Protein AF-A0A0F4L9R2-F1 (afdb_monomer_lite)

Organism: NCBI:txid1218506

Structure (mmCIF, N/CA/C/O backbone):
data_AF-A0A0F4L9R2-F1
#
_entry.id   AF-A0A0F4L9R2-F1
#
loop_
_atom_site.group_PDB
_atom_site.id
_atom_site.type_symbol
_atom_site.label_atom_id
_atom_site.label_alt_id
_atom_site.label_comp_id
_atom_site.label_asym_id
_atom_site.label_entity_id
_atom_site.label_seq_id
_atom_site.pdbx_PDB_ins_code
_atom_site.Cartn_x
_atom_site.Cartn_y
_atom_site.Cartn_z
_atom_site.occupancy
_atom_site.B_iso_or_equiv
_atom_site.auth_seq_id
_atom_site.auth_comp_id
_atom_site.auth_asym_id
_atom_site.auth_atom_id
_atom_site.pdbx_PDB_model_num
ATOM 1 N N . MET A 1 1 ? 0.865 4.165 -4.514 1.00 74.81 1 MET A N 1
ATOM 2 C CA . MET A 1 1 ? 1.433 2.804 -4.467 1.00 74.81 1 MET A CA 1
ATOM 3 C C . MET A 1 1 ? 2.748 2.934 -3.743 1.00 74.81 1 MET A C 1
ATOM 5 O O . MET A 1 1 ? 3.430 3.922 -3.978 1.00 74.81 1 MET A O 1
ATOM 9 N N . ILE A 1 2 ? 3.048 2.009 -2.845 1.00 78.81 2 ILE A N 1
ATOM 10 C CA . ILE A 1 2 ? 4.339 1.947 -2.168 1.00 78.81 2 ILE A CA 1
ATOM 11 C C . ILE A 1 2 ? 5.244 1.095 -3.039 1.00 78.81 2 ILE A C 1
ATOM 13 O O . ILE A 1 2 ? 4.836 0.008 -3.453 1.00 78.81 2 ILE A O 1
ATOM 17 N N . CYS A 1 3 ? 6.438 1.591 -3.321 1.00 72.44 3 CYS A N 1
ATOM 18 C CA . CYS A 1 3 ? 7.474 0.822 -3.987 1.00 72.44 3 CYS A CA 1
ATOM 19 C C . CYS A 1 3 ? 8.545 0.494 -2.956 1.00 72.44 3 CYS A C 1
ATOM 21 O O . CYS A 1 3 ? 9.115 1.400 -2.351 1.00 72.44 3 CYS A O 1
ATOM 23 N N . CYS A 1 4 ? 8.811 -0.792 -2.778 1.00 69.44 4 CYS A N 1
ATOM 24 C CA . CYS A 1 4 ? 9.953 -1.273 -2.027 1.00 69.44 4 CYS A CA 1
ATOM 25 C C . CYS A 1 4 ? 11.012 -1.703 -3.040 1.00 69.44 4 CYS A C 1
ATOM 27 O O . CYS A 1 4 ? 10.796 -2.622 -3.838 1.00 69.44 4 CYS A O 1
ATOM 29 N N . GLU A 1 5 ? 12.161 -1.035 -3.022 1.00 62.97 5 GLU A N 1
ATOM 30 C CA . GLU A 1 5 ? 13.315 -1.484 -3.791 1.00 62.97 5 GLU A CA 1
ATOM 31 C 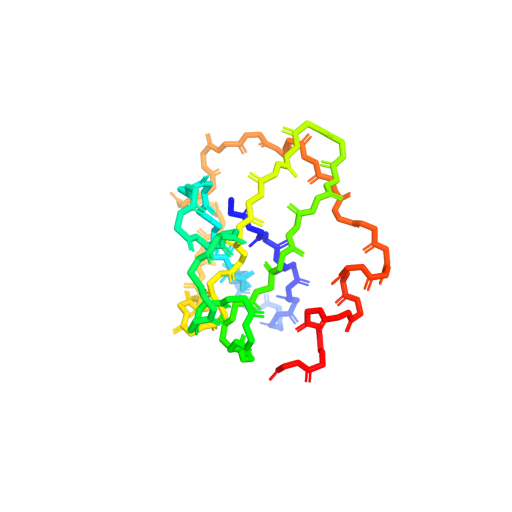C . GLU A 1 5 ? 13.893 -2.737 -3.133 1.00 62.97 5 GLU A C 1
ATOM 33 O O . GLU A 1 5 ? 14.691 -2.678 -2.202 1.00 62.97 5 GLU A O 1
ATOM 38 N N . ALA A 1 6 ? 13.470 -3.895 -3.625 1.00 57.41 6 ALA A N 1
ATOM 39 C CA . ALA A 1 6 ? 14.168 -5.141 -3.383 1.00 57.41 6 ALA A CA 1
ATOM 40 C C . ALA A 1 6 ? 15.166 -5.336 -4.529 1.00 57.41 6 ALA A C 1
ATOM 42 O O . ALA A 1 6 ? 14.762 -5.544 -5.670 1.00 57.41 6 ALA A O 1
ATOM 43 N N . LYS A 1 7 ? 16.474 -5.272 -4.253 1.00 55.34 7 LYS A N 1
ATOM 44 C CA . LYS A 1 7 ? 17.489 -5.723 -5.218 1.00 55.34 7 LYS A CA 1
ATOM 45 C C . LYS A 1 7 ? 17.430 -7.247 -5.310 1.00 55.34 7 LYS A C 1
ATOM 47 O O . LYS A 1 7 ? 18.123 -7.946 -4.574 1.00 55.34 7 LYS A O 1
ATOM 52 N N . ILE A 1 8 ? 16.597 -7.767 -6.207 1.00 52.50 8 ILE A N 1
ATOM 53 C CA . ILE A 1 8 ? 16.519 -9.204 -6.494 1.00 52.50 8 ILE A CA 1
ATOM 54 C C . ILE A 1 8 ? 17.625 -9.552 -7.504 1.00 52.50 8 ILE A C 1
ATOM 56 O O . ILE A 1 8 ? 17.390 -9.782 -8.686 1.00 52.50 8 ILE A O 1
ATOM 60 N N . GLY A 1 9 ? 18.872 -9.551 -7.030 1.00 55.09 9 GLY A N 1
ATOM 61 C CA . GLY A 1 9 ? 20.049 -9.918 -7.824 1.00 55.09 9 GLY A CA 1
ATOM 62 C C . GLY A 1 9 ? 20.409 -8.939 -8.960 1.00 55.09 9 GLY A C 1
ATOM 63 O O . GLY A 1 9 ? 19.716 -7.953 -9.197 1.00 55.09 9 GLY A O 1
ATOM 64 N N . PRO A 1 10 ? 21.528 -9.179 -9.668 1.00 58.97 10 PRO A N 1
ATOM 65 C CA . PRO A 1 10 ? 22.052 -8.262 -10.687 1.00 58.97 10 PRO A CA 1
ATOM 66 C C . PRO A 1 10 ? 21.319 -8.323 -12.040 1.00 58.97 10 PRO A C 1
ATOM 68 O O . PRO A 1 10 ? 21.611 -7.515 -12.916 1.00 58.97 10 PRO A O 1
ATOM 71 N N . PHE A 1 11 ? 20.386 -9.266 -12.223 1.00 59.62 11 PHE A N 1
ATOM 72 C CA . PHE A 1 11 ? 19.745 -9.541 -13.518 1.00 59.62 11 PHE A CA 1
ATOM 73 C C . PHE A 1 11 ? 18.269 -9.137 -13.594 1.00 59.62 11 PHE A C 1
ATOM 75 O O . PHE A 1 11 ? 17.766 -8.904 -14.691 1.00 59.62 11 PHE A O 1
ATOM 82 N N . PHE A 1 12 ? 17.565 -9.042 -12.462 1.00 61.50 12 PHE A N 1
ATOM 83 C CA . PHE A 1 12 ? 16.142 -8.714 -12.457 1.00 61.50 12 PHE A CA 1
ATOM 84 C C . PHE A 1 12 ? 15.935 -7.259 -12.060 1.00 61.50 12 PHE A C 1
ATOM 86 O O . PHE A 1 12 ? 16.057 -6.882 -10.896 1.00 61.50 12 PHE A O 1
ATOM 93 N N . ASN A 1 13 ? 15.563 -6.440 -13.042 1.00 71.50 13 ASN A N 1
ATOM 94 C CA . ASN A 1 13 ? 15.092 -5.080 -12.816 1.00 71.50 13 ASN A CA 1
ATOM 95 C C . ASN A 1 13 ? 13.644 -5.123 -12.302 1.00 71.50 13 ASN A C 1
ATOM 97 O O . ASN A 1 13 ? 12.700 -4.789 -13.010 1.00 71.50 13 ASN A O 1
ATOM 101 N N . THR A 1 14 ? 13.446 -5.675 -11.107 1.00 76.94 14 THR A N 1
ATOM 102 C CA . THR A 1 14 ? 12.125 -5.941 -10.534 1.00 76.94 14 THR A CA 1
ATOM 103 C C . THR A 1 14 ? 12.034 -5.341 -9.144 1.00 76.94 14 THR A C 1
ATOM 105 O O . THR A 1 14 ? 12.878 -5.605 -8.296 1.00 76.94 14 THR A O 1
ATOM 108 N N . VAL A 1 15 ? 10.983 -4.562 -8.902 1.00 83.00 15 VAL A N 1
ATOM 109 C CA . VAL A 1 15 ? 10.657 -4.005 -7.587 1.00 83.00 15 VAL A CA 1
ATOM 110 C C . VAL A 1 15 ? 9.352 -4.600 -7.081 1.00 83.00 15 VAL A C 1
ATOM 112 O O . VAL A 1 15 ? 8.436 -4.883 -7.859 1.00 83.00 15 VAL A O 1
ATOM 115 N N . LEU A 1 16 ? 9.262 -4.784 -5.766 1.00 84.75 16 LEU A N 1
ATOM 116 C CA . LEU A 1 16 ? 8.020 -5.184 -5.122 1.00 84.75 16 LEU A CA 1
ATOM 117 C C . LEU A 1 16 ? 7.203 -3.937 -4.813 1.00 84.75 16 LEU A C 1
ATOM 119 O O . LEU A 1 16 ? 7.702 -2.951 -4.273 1.00 84.75 16 LEU A O 1
ATOM 123 N N . ILE A 1 17 ? 5.927 -3.988 -5.161 1.00 87.81 17 ILE A N 1
ATOM 124 C CA . ILE A 1 17 ? 4.988 -2.905 -4.924 1.00 87.81 17 ILE A CA 1
ATOM 125 C C . ILE A 1 17 ? 3.832 -3.362 -4.056 1.00 87.81 17 ILE A C 1
ATOM 127 O O . ILE A 1 17 ? 3.308 -4.465 -4.213 1.00 87.81 17 ILE A O 1
ATOM 131 N N . VAL A 1 18 ? 3.375 -2.449 -3.207 1.00 90.81 18 VAL A N 1
ATOM 132 C CA . VAL A 1 18 ? 2.136 -2.581 -2.446 1.00 90.81 18 VAL A CA 1
ATOM 133 C C . VAL A 1 18 ? 1.163 -1.497 -2.919 1.00 90.81 18 VAL A C 1
ATOM 135 O O . VAL A 1 18 ? 1.428 -0.296 -2.776 1.00 90.81 18 VAL A O 1
ATOM 138 N N . PRO A 1 19 ? 0.029 -1.865 -3.534 1.00 91.12 19 PRO A N 1
ATOM 139 C CA . PRO A 1 19 ? -1.006 -0.904 -3.890 1.00 91.12 19 PRO A CA 1
ATOM 140 C C . PRO A 1 19 ? -1.570 -0.211 -2.645 1.00 91.12 19 PRO A C 1
ATOM 142 O O . PRO A 1 19 ? -1.706 -0.827 -1.593 1.00 91.12 19 PRO A O 1
ATOM 145 N N . ILE A 1 20 ? -1.944 1.063 -2.784 1.00 90.94 20 ILE A N 1
ATOM 146 C CA . ILE A 1 20 ? -2.611 1.825 -1.718 1.00 90.94 20 ILE A CA 1
ATOM 147 C C . ILE A 1 20 ? -3.977 2.298 -2.196 1.00 90.94 20 ILE A C 1
ATOM 149 O O . ILE A 1 20 ? -4.171 2.537 -3.390 1.00 90.94 20 ILE A O 1
ATOM 153 N N . SER A 1 21 ? -4.914 2.458 -1.268 1.00 90.94 21 SER A N 1
ATOM 154 C CA . SER A 1 21 ? -6.277 2.886 -1.556 1.00 90.94 21 SER A CA 1
ATOM 155 C C . SER A 1 21 ? -6.785 3.837 -0.472 1.00 90.94 21 SER A C 1
ATOM 157 O O . SER A 1 21 ? -6.751 3.512 0.708 1.00 90.94 21 SER A O 1
ATOM 159 N N . SER A 1 22 ? -7.283 5.009 -0.863 1.00 89.75 22 SER A N 1
ATOM 160 C CA . SER A 1 22 ? -7.839 6.032 0.036 1.00 89.75 22 SER A CA 1
ATOM 161 C C . SER A 1 22 ? -9.353 5.976 0.365 1.00 89.75 22 SER A C 1
ATOM 163 O O . SER A 1 22 ? -9.800 6.844 1.122 1.00 89.75 22 SER A O 1
ATOM 165 N N . PRO A 1 23 ? -10.195 5.034 -0.130 1.00 88.81 23 PRO A N 1
ATOM 166 C CA . PRO A 1 23 ? -11.609 4.990 0.233 1.00 88.81 23 PRO A CA 1
ATOM 167 C C . PRO A 1 23 ? -11.850 4.949 1.743 1.00 88.81 23 PRO A C 1
ATOM 169 O O . PRO A 1 23 ? -11.228 4.172 2.467 1.00 88.81 23 PRO A O 1
ATOM 172 N N . LYS A 1 24 ? -12.860 5.701 2.195 1.00 88.31 24 LYS A N 1
ATOM 173 C CA . LYS 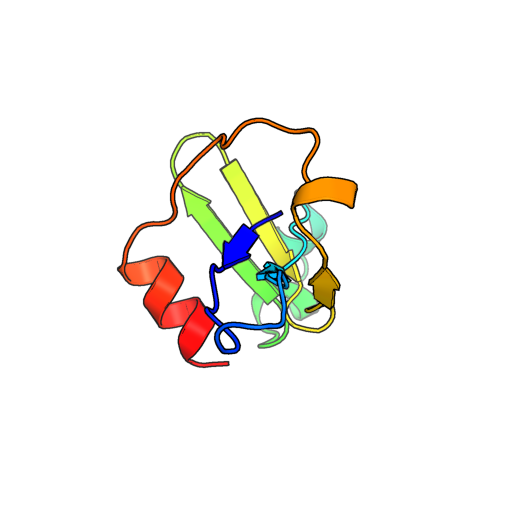A 1 24 ? -13.246 5.793 3.612 1.00 88.31 24 LYS A CA 1
ATOM 174 C C . LYS A 1 24 ? -13.503 4.430 4.262 1.00 88.31 24 LYS A C 1
ATOM 176 O O . LYS A 1 24 ? -13.234 4.276 5.444 1.00 88.31 24 LYS A O 1
ATOM 181 N N . LYS A 1 25 ? -13.967 3.426 3.504 1.00 88.75 25 LYS A N 1
ATOM 182 C CA . LYS A 1 25 ? -14.282 2.083 4.027 1.00 88.75 25 LYS A CA 1
ATOM 183 C C . LYS A 1 25 ? -13.121 1.433 4.783 1.00 88.75 25 LYS A C 1
ATOM 185 O O . LYS A 1 25 ? -13.381 0.742 5.757 1.00 88.75 25 LYS A O 1
ATOM 190 N N . TYR A 1 26 ? -11.877 1.685 4.369 1.00 88.06 26 TYR A N 1
ATOM 191 C CA . TYR A 1 26 ? -10.699 1.136 5.041 1.00 88.06 26 TYR A CA 1
ATOM 192 C C . TYR A 1 26 ? -10.436 1.772 6.414 1.00 88.06 26 TYR A C 1
ATOM 194 O O . TYR A 1 26 ? -9.673 1.214 7.185 1.00 88.06 26 TYR A O 1
ATOM 202 N N . ARG A 1 27 ? -11.103 2.894 6.722 1.00 85.12 27 ARG A N 1
ATOM 203 C CA . ARG A 1 27 ? -11.028 3.608 8.005 1.00 85.12 27 ARG A CA 1
ATOM 204 C C . ARG A 1 27 ? -12.154 3.242 8.963 1.00 85.12 27 ARG A C 1
ATOM 206 O O . ARG A 1 27 ? -11.961 3.216 10.166 1.00 85.12 27 ARG A O 1
ATOM 213 N N . VAL A 1 28 ? -13.361 3.044 8.427 1.00 89.81 28 VAL A N 1
ATOM 214 C CA . VAL A 1 28 ? -14.575 2.918 9.253 1.00 89.81 28 VAL A CA 1
ATOM 215 C C . VAL A 1 28 ? -15.072 1.490 9.399 1.00 89.81 28 VAL A C 1
ATOM 217 O O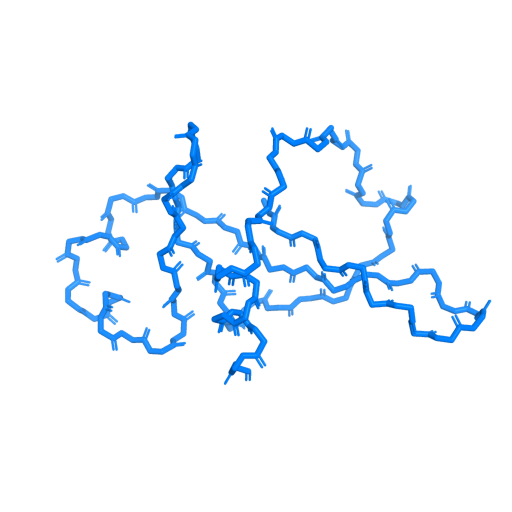 . VAL A 1 28 ? -15.624 1.147 10.438 1.00 89.81 28 VAL A O 1
ATOM 220 N N . ALA A 1 29 ? -14.927 0.645 8.376 1.00 91.88 29 ALA A N 1
ATOM 221 C CA . ALA A 1 29 ? -15.466 -0.702 8.472 1.00 91.88 29 ALA A CA 1
ATOM 222 C C . ALA A 1 29 ? -14.482 -1.598 9.228 1.00 91.88 29 ALA A C 1
ATOM 224 O O . ALA A 1 29 ? -13.378 -1.872 8.758 1.00 91.88 29 ALA A O 1
ATOM 225 N N . GLU A 1 30 ? -14.936 -2.099 10.374 1.00 90.69 30 GLU A N 1
ATOM 226 C CA . GLU A 1 30 ? -14.157 -2.897 11.325 1.00 90.69 30 GLU A CA 1
ATOM 227 C C . GLU A 1 30 ? -13.394 -4.054 10.668 1.00 90.69 30 GLU A C 1
ATOM 229 O O . GLU A 1 30 ? -12.224 -4.280 10.966 1.00 90.69 30 GLU A O 1
ATOM 234 N N . LYS A 1 31 ? -14.019 -4.732 9.698 1.00 91.50 31 LYS A N 1
ATOM 235 C CA . LYS A 1 31 ? -13.405 -5.840 8.952 1.00 91.50 31 LYS A CA 1
ATOM 236 C C . LYS A 1 31 ? -12.126 -5.467 8.198 1.00 91.50 31 LYS A C 1
ATOM 238 O O . LYS A 1 31 ? -11.328 -6.348 7.911 1.00 91.50 31 LYS A O 1
ATOM 243 N N . PHE A 1 32 ? -11.958 -4.201 7.818 1.00 89.88 32 PHE A N 1
ATOM 244 C CA . PHE A 1 32 ? -10.749 -3.725 7.149 1.00 89.88 32 PHE A CA 1
ATOM 245 C C . PHE A 1 32 ? -9.740 -3.185 8.160 1.00 89.88 32 PHE A C 1
ATOM 247 O O . PHE A 1 32 ? -8.567 -3.501 8.040 1.00 89.88 32 PHE A O 1
ATOM 254 N N . VAL A 1 33 ? -10.206 -2.453 9.176 1.00 87.50 33 VAL A N 1
ATOM 255 C CA . VAL A 1 33 ? -9.354 -1.865 10.224 1.00 87.50 33 VAL A CA 1
ATOM 256 C C . VAL A 1 33 ? -8.661 -2.938 11.069 1.00 87.50 33 VAL A C 1
ATOM 258 O O . VAL A 1 33 ? -7.487 -2.809 11.388 1.00 87.50 33 VAL A O 1
ATOM 261 N N . LYS A 1 34 ? -9.372 -4.014 11.426 1.00 90.56 34 LYS A N 1
ATOM 262 C CA . LYS A 1 34 ? -8.818 -5.114 12.234 1.00 90.56 34 LYS A CA 1
ATOM 263 C C . LYS A 1 34 ? -8.077 -6.168 11.41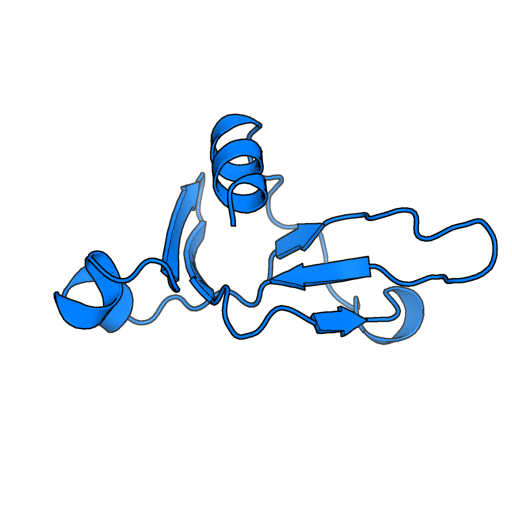4 1.00 90.56 34 LYS A C 1
ATOM 265 O O . LYS A 1 34 ? -7.469 -7.066 11.990 1.00 90.56 34 LYS A O 1
ATOM 270 N N . SER A 1 35 ? -8.194 -6.135 10.088 1.00 91.19 35 SER A N 1
ATOM 271 C CA . SER A 1 35 ? -7.648 -7.200 9.256 1.00 91.19 35 SER A CA 1
ATOM 272 C C . SER A 1 35 ? -6.148 -7.007 9.045 1.00 91.19 35 SER A C 1
ATOM 274 O O . SER A 1 35 ? -5.736 -5.928 8.625 1.00 91.19 35 SER A O 1
ATOM 276 N N . PRO A 1 36 ? -5.334 -8.064 9.223 1.00 89.94 36 PRO A N 1
ATOM 277 C CA . PRO A 1 36 ? -3.898 -8.007 8.966 1.00 89.94 36 PRO A CA 1
ATOM 278 C C . PRO A 1 36 ? -3.570 -7.839 7.475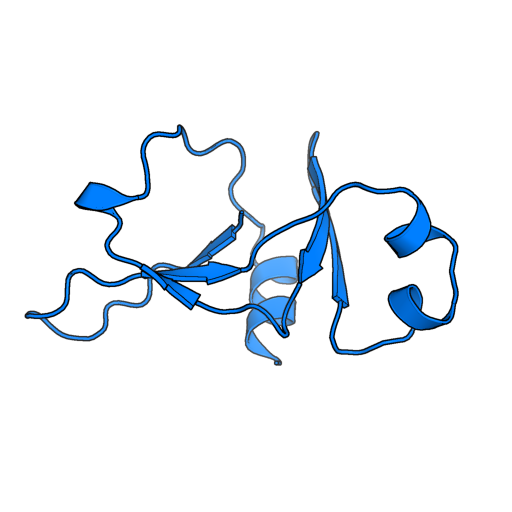 1.00 89.94 36 PRO A C 1
ATOM 280 O O . PRO A 1 36 ? -2.416 -7.682 7.117 1.00 89.94 36 PRO A O 1
ATOM 283 N N . LEU A 1 37 ? -4.559 -7.890 6.578 1.00 90.88 37 LEU A N 1
ATOM 284 C CA . LEU A 1 37 ? -4.345 -7.702 5.140 1.00 90.88 37 LEU A CA 1
ATOM 285 C C . LEU A 1 37 ? -4.295 -6.224 4.734 1.00 90.88 37 LEU A C 1
ATOM 287 O O . LEU A 1 37 ? -3.999 -5.914 3.579 1.00 90.88 37 LEU A O 1
ATOM 291 N N . PHE A 1 38 ? -4.613 -5.318 5.658 1.00 91.69 38 PHE A N 1
ATOM 292 C CA . PHE A 1 38 ? -4.620 -3.886 5.414 1.00 91.69 38 PHE A CA 1
ATOM 293 C C . PHE A 1 38 ? -3.757 -3.188 6.452 1.00 91.69 38 PHE A C 1
ATOM 295 O O . PHE A 1 38 ? -3.828 -3.485 7.640 1.00 91.69 38 PHE A O 1
ATOM 302 N N . MET A 1 39 ? -2.967 -2.226 5.994 1.00 90.25 39 MET A N 1
ATOM 303 C CA . MET A 1 39 ? -2.198 -1.361 6.876 1.00 90.25 39 MET A CA 1
ATOM 304 C C . MET A 1 39 ? -2.549 0.084 6.592 1.00 90.25 39 MET A C 1
ATOM 306 O O . MET A 1 39 ? -2.500 0.528 5.447 1.00 90.25 39 MET A O 1
ATOM 310 N N . GLU A 1 40 ? -2.905 0.814 7.637 1.00 90.06 40 GLU A N 1
ATOM 311 C CA . GLU A 1 40 ? -3.109 2.250 7.552 1.00 90.06 40 GLU A CA 1
ATOM 312 C C . GLU A 1 40 ? -1.771 2.964 7.344 1.00 90.06 40 GLU A C 1
ATOM 314 O O . GLU A 1 40 ? -0.782 2.687 8.021 1.00 90.06 40 GLU A O 1
ATOM 319 N N . ILE A 1 41 ? -1.760 3.873 6.377 1.00 88.56 41 ILE A N 1
ATOM 320 C CA . ILE A 1 41 ? -0.671 4.795 6.097 1.00 88.56 41 ILE A CA 1
ATOM 321 C C . ILE A 1 41 ? -1.249 6.179 6.274 1.00 88.56 41 ILE A C 1
ATOM 323 O O . ILE A 1 41 ? -2.104 6.601 5.492 1.00 88.56 41 ILE A O 1
ATOM 327 N N . ASP A 1 42 ? -0.752 6.849 7.298 1.00 87.06 42 ASP A N 1
ATOM 328 C CA . ASP A 1 42 ? -1.029 8.243 7.581 1.00 87.06 42 ASP A CA 1
ATOM 329 C C . ASP A 1 42 ? 0.319 8.949 7.711 1.00 87.06 42 ASP A C 1
ATOM 331 O O . ASP A 1 42 ? 0.975 8.895 8.753 1.00 87.06 42 ASP A O 1
ATOM 335 N N . GLN A 1 43 ? 0.806 9.484 6.591 1.00 85.25 43 GLN A N 1
ATOM 336 C CA . GLN A 1 43 ? 2.076 10.197 6.549 1.00 85.25 43 GLN A CA 1
ATOM 337 C C . GLN A 1 43 ? 1.990 11.373 5.578 1.00 85.25 43 GLN A C 1
ATOM 339 O O . GLN A 1 43 ? 1.650 11.205 4.402 1.00 85.25 43 GLN A O 1
ATOM 344 N N . GLU A 1 44 ? 2.368 12.553 6.073 1.00 84.88 44 GLU A N 1
ATOM 345 C CA . GLU A 1 44 ? 2.308 13.819 5.339 1.00 84.88 44 GLU A CA 1
ATOM 346 C C . GLU A 1 44 ? 0.895 14.058 4.774 1.00 84.88 44 GLU A C 1
ATOM 348 O O . GLU A 1 44 ? -0.078 14.092 5.522 1.00 84.88 44 GLU A O 1
ATOM 353 N N . GLU A 1 45 ? 0.761 14.213 3.457 1.00 81.50 45 GLU A N 1
ATOM 354 C CA . GLU A 1 45 ? -0.524 14.419 2.779 1.00 81.50 45 GLU A CA 1
ATOM 355 C C . GLU A 1 45 ? -1.138 13.112 2.244 1.00 81.50 45 GLU A C 1
ATOM 357 O O . GLU A 1 45 ? -2.149 13.127 1.533 1.00 81.50 45 GLU A O 1
ATOM 362 N N . ILE A 1 46 ? -0.529 11.958 2.543 1.00 82.81 46 ILE A N 1
ATOM 363 C CA . ILE A 1 46 ? -1.020 10.655 2.100 1.00 82.81 46 ILE A CA 1
ATOM 364 C C . ILE A 1 46 ? -1.708 9.950 3.257 1.00 82.81 46 ILE A C 1
ATOM 366 O O . ILE A 1 46 ? -1.069 9.351 4.117 1.00 82.81 46 ILE A O 1
ATOM 370 N N . TYR A 1 47 ? -3.035 9.920 3.166 1.00 85.38 47 TYR A N 1
ATOM 371 C CA . TYR A 1 47 ? -3.850 8.994 3.931 1.00 85.38 47 TYR A CA 1
ATOM 372 C C . TYR A 1 47 ? -4.392 7.888 3.022 1.00 85.38 47 TYR A C 1
ATOM 374 O O . TYR A 1 47 ? -5.227 8.134 2.137 1.00 85.38 47 TYR A O 1
ATOM 382 N N . ALA A 1 48 ? -3.991 6.644 3.272 1.00 89.00 48 ALA A N 1
ATOM 383 C CA . ALA A 1 48 ? -4.484 5.481 2.542 1.00 89.00 48 ALA A CA 1
ATOM 384 C C . ALA A 1 48 ? -4.325 4.178 3.332 1.00 89.00 48 ALA A C 1
ATOM 386 O O . ALA A 1 48 ? -3.579 4.102 4.294 1.00 89.00 48 ALA A O 1
ATOM 387 N N . ALA A 1 49 ? -4.987 3.118 2.875 1.00 92.00 49 ALA A N 1
ATOM 388 C CA . ALA A 1 49 ? -4.693 1.756 3.292 1.00 92.00 49 ALA A CA 1
ATOM 389 C C . ALA A 1 49 ? -3.802 1.063 2.255 1.00 92.00 49 ALA A C 1
ATOM 391 O O . ALA A 1 49 ? -4.141 1.029 1.067 1.00 92.00 49 ALA A O 1
ATOM 392 N N . ALA A 1 50 ? -2.684 0.495 2.697 1.00 92.12 50 ALA A N 1
ATOM 393 C CA . ALA A 1 50 ? -1.907 -0.481 1.948 1.00 92.12 50 ALA A CA 1
ATOM 394 C C . ALA A 1 50 ? -2.674 -1.800 1.839 1.00 92.12 50 ALA A C 1
ATOM 396 O O . ALA A 1 50 ? -3.242 -2.281 2.816 1.00 92.12 50 ALA A O 1
ATOM 397 N N . LEU A 1 51 ? -2.691 -2.370 0.636 1.00 93.50 51 LEU A N 1
ATOM 398 C CA . LEU A 1 51 ? -3.378 -3.617 0.314 1.00 93.50 51 LEU A CA 1
ATOM 399 C C . LEU A 1 51 ? -2.351 -4.759 0.245 1.00 93.50 51 LEU A C 1
ATOM 401 O O . LEU A 1 51 ? -1.820 -5.052 -0.831 1.00 93.50 51 LEU A O 1
ATOM 405 N N . LEU A 1 52 ? -2.050 -5.380 1.385 1.00 91.12 52 LEU A N 1
ATOM 406 C CA . LEU A 1 52 ? -0.950 -6.343 1.535 1.00 91.12 52 LEU A CA 1
ATOM 407 C C . LEU A 1 52 ? -1.195 -7.649 0.766 1.00 91.12 52 LEU A C 1
ATOM 409 O O . LEU A 1 52 ? -0.275 -8.255 0.233 1.00 91.12 52 LEU A O 1
ATOM 413 N N . GLN A 1 53 ? -2.455 -8.030 0.583 1.00 90.25 53 GLN A N 1
ATOM 414 C CA . GLN A 1 53 ? -2.866 -9.165 -0.247 1.00 90.25 53 GLN A CA 1
ATOM 415 C C . GLN A 1 53 ? -2.639 -8.958 -1.756 1.00 90.25 53 GLN A C 1
ATOM 417 O O . GLN A 1 53 ? -2.811 -9.885 -2.542 1.00 90.25 53 GLN A O 1
ATOM 422 N N . HIS A 1 54 ? -2.308 -7.737 -2.185 1.00 91.56 54 HIS A N 1
ATOM 423 C CA . HIS A 1 54 ? -2.111 -7.388 -3.593 1.00 91.56 54 HIS A CA 1
ATOM 424 C C . HIS A 1 54 ? -0.667 -6.982 -3.903 1.00 91.56 54 HIS A C 1
ATOM 426 O O . HIS A 1 54 ? -0.450 -6.215 -4.848 1.00 91.56 54 HIS A O 1
ATOM 432 N N . VAL A 1 55 ? 0.306 -7.474 -3.126 1.00 89.50 55 VAL A N 1
ATOM 433 C CA . VAL A 1 55 ? 1.736 -7.306 -3.420 1.00 89.50 55 VAL A CA 1
ATOM 434 C C . VAL A 1 55 ? 2.034 -7.846 -4.819 1.00 89.50 55 VAL A C 1
ATOM 436 O O . VAL A 1 55 ? 1.564 -8.918 -5.202 1.00 89.50 55 VAL A O 1
ATOM 439 N N . LYS A 1 56 ? 2.792 -7.085 -5.611 1.00 88.00 56 LYS A N 1
ATOM 440 C CA . LYS A 1 56 ? 3.166 -7.469 -6.979 1.00 88.00 56 LYS A CA 1
ATOM 441 C C . LYS A 1 56 ? 4.622 -7.137 -7.251 1.00 88.00 56 LYS A C 1
ATOM 443 O O . LYS A 1 56 ? 5.123 -6.119 -6.792 1.00 88.00 56 LYS A O 1
ATOM 448 N N . ALA A 1 57 ? 5.269 -7.964 -8.056 1.00 86.94 57 ALA A N 1
ATOM 449 C CA . ALA A 1 57 ? 6.525 -7.632 -8.707 1.00 86.94 57 ALA A CA 1
ATOM 450 C C . ALA A 1 57 ? 6.239 -6.833 -9.986 1.00 86.94 57 ALA A C 1
ATOM 452 O O . ALA A 1 57 ? 5.377 -7.221 -10.779 1.00 86.94 57 ALA A O 1
ATOM 453 N N . ILE A 1 58 ? 6.938 -5.718 -10.189 1.00 84.50 58 ILE A N 1
ATOM 454 C CA . ILE A 1 58 ? 6.870 -4.939 -11.430 1.00 84.50 58 ILE A CA 1
ATOM 455 C C . ILE A 1 58 ? 8.265 -4.580 -11.925 1.00 84.50 58 ILE A C 1
ATOM 457 O O . ILE A 1 58 ? 9.188 -4.408 -11.134 1.00 84.50 58 ILE A O 1
ATOM 461 N N . ASP A 1 59 ? 8.385 -4.386 -13.234 1.00 83.88 59 ASP A N 1
ATOM 462 C CA . ASP A 1 59 ? 9.522 -3.681 -13.814 1.00 83.88 59 ASP A CA 1
ATOM 463 C C . ASP A 1 59 ? 9.300 -2.162 -13.672 1.00 83.88 59 ASP A C 1
ATOM 465 O O . ASP A 1 59 ? 8.337 -1.626 -14.250 1.00 83.88 59 ASP A O 1
ATOM 469 N N . PRO A 1 60 ? 10.148 -1.448 -12.909 1.00 76.56 60 PRO A N 1
ATOM 470 C CA . PRO A 1 60 ? 9.990 -0.019 -12.694 1.00 76.56 60 PRO A CA 1
ATOM 471 C C . PRO A 1 60 ? 10.161 0.783 -13.992 1.00 76.56 60 PRO A C 1
ATOM 473 O O . PRO A 1 60 ? 9.45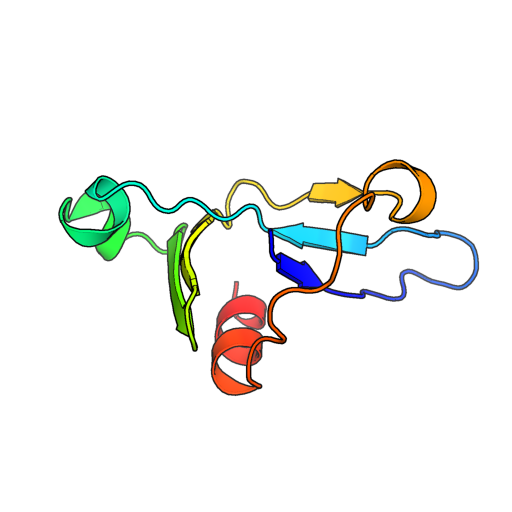9 1.776 -14.169 1.00 76.56 60 PRO A O 1
ATOM 476 N N . THR A 1 61 ? 10.989 0.334 -14.943 1.00 78.50 61 THR A N 1
ATOM 477 C CA . THR A 1 61 ? 11.230 1.061 -16.207 1.00 78.50 61 THR A CA 1
ATOM 478 C C . THR A 1 61 ? 9.998 1.100 -17.106 1.00 78.50 61 THR A C 1
ATOM 480 O O . THR A 1 61 ? 9.783 2.064 -17.838 1.00 78.50 61 THR A O 1
ATOM 483 N N . VAL A 1 62 ? 9.142 0.080 -17.009 1.00 75.50 62 VAL A N 1
ATOM 484 C CA . VAL A 1 62 ? 7.918 -0.030 -17.810 1.00 75.50 62 VAL A CA 1
ATOM 485 C C . VAL A 1 62 ? 6.711 0.577 -17.087 1.00 75.50 62 VAL A C 1
ATOM 487 O O . VAL A 1 62 ? 5.832 1.168 -17.722 1.00 75.50 62 VAL A O 1
ATOM 490 N N . LYS A 1 63 ? 6.625 0.412 -15.758 1.00 71.81 63 LYS A N 1
ATOM 491 C CA . LYS A 1 63 ? 5.400 0.678 -14.979 1.00 71.81 63 LYS A CA 1
ATOM 492 C C . LYS A 1 63 ? 5.464 1.916 -14.078 1.00 71.81 63 LYS A C 1
ATOM 494 O O . LYS A 1 63 ? 4.401 2.454 -13.764 1.00 71.81 63 LYS A O 1
ATOM 499 N N . MET A 1 64 ? 6.641 2.403 -13.679 1.00 73.12 64 MET A N 1
ATOM 500 C CA . MET A 1 64 ? 6.764 3.620 -12.864 1.00 73.12 64 MET A CA 1
ATOM 501 C C . MET A 1 64 ? 6.890 4.856 -13.762 1.00 73.12 64 MET A C 1
ATOM 503 O O . MET A 1 64 ? 7.974 5.361 -14.012 1.00 73.12 64 MET A O 1
ATOM 507 N N . LYS A 1 65 ? 5.751 5.368 -14.241 1.00 70.75 65 LYS A N 1
ATOM 508 C CA . LYS A 1 65 ? 5.675 6.651 -14.973 1.00 70.75 65 LYS A CA 1
ATOM 509 C C . LYS A 1 65 ? 5.363 7.857 -14.071 1.00 70.75 65 LYS A C 1
ATOM 511 O O . LYS A 1 65 ? 4.929 8.893 -14.563 1.00 70.75 65 LYS A O 1
ATOM 516 N N . GLY A 1 66 ? 5.494 7.709 -12.753 1.00 69.88 66 GLY A N 1
ATOM 517 C CA . GLY A 1 66 ? 5.100 8.720 -11.768 1.00 69.88 66 GLY A CA 1
ATOM 518 C C . GLY A 1 66 ? 6.261 9.177 -10.892 1.00 69.88 66 GLY A C 1
ATOM 519 O O . GLY A 1 66 ? 7.235 8.451 -10.715 1.00 69.88 66 GLY A O 1
ATOM 520 N N . ASN A 1 67 ? 6.124 10.366 -10.308 1.00 78.25 67 ASN A N 1
ATOM 521 C CA . ASN A 1 67 ? 7.095 10.903 -9.360 1.00 78.25 67 ASN A CA 1
ATOM 522 C C . ASN A 1 67 ? 6.898 10.295 -7.967 1.00 78.25 67 ASN A C 1
ATOM 524 O O . ASN A 1 67 ? 5.767 10.020 -7.548 1.00 78.25 67 ASN A O 1
ATOM 528 N N . ILE A 1 68 ? 8.001 10.135 -7.235 1.00 81.44 68 ILE A N 1
ATOM 529 C CA . ILE A 1 68 ? 7.963 9.812 -5.807 1.00 81.44 68 ILE A CA 1
ATOM 530 C C . ILE A 1 68 ? 7.257 10.970 -5.101 1.00 81.44 68 ILE A C 1
ATOM 532 O O . ILE A 1 68 ? 7.728 12.102 -5.152 1.00 81.44 68 ILE A O 1
ATOM 536 N N . LYS A 1 69 ? 6.108 10.684 -4.480 1.00 82.06 69 LYS A N 1
ATOM 537 C CA . LYS A 1 69 ? 5.340 11.688 -3.734 1.00 82.06 69 LYS A CA 1
ATOM 538 C C . LYS A 1 69 ? 5.795 11.812 -2.287 1.00 82.06 69 LYS A C 1
ATOM 540 O O . LYS A 1 69 ? 5.872 12.918 -1.785 1.00 82.06 69 LYS A O 1
ATOM 545 N N . VAL A 1 70 ? 6.072 10.678 -1.646 1.00 83.44 70 VAL A N 1
ATOM 546 C CA . VAL A 1 70 ? 6.432 10.576 -0.227 1.00 83.44 70 VAL A CA 1
ATOM 547 C C . VAL A 1 70 ? 7.371 9.387 -0.060 1.00 83.44 70 VAL A C 1
ATOM 549 O O . VAL A 1 70 ? 7.240 8.386 -0.775 1.00 83.44 70 VAL A O 1
ATOM 552 N N . ARG A 1 71 ? 8.312 9.490 0.879 1.00 85.88 71 ARG A N 1
ATOM 553 C CA . ARG A 1 71 ? 9.126 8.362 1.346 1.00 85.88 71 ARG A CA 1
ATOM 554 C C . ARG A 1 71 ? 8.605 7.924 2.704 1.00 85.88 71 ARG A C 1
ATOM 556 O O . ARG A 1 71 ? 8.588 8.734 3.621 1.00 85.88 71 ARG A O 1
ATOM 563 N N . LEU A 1 72 ? 8.185 6.667 2.820 1.00 83.94 72 LEU A N 1
ATOM 564 C CA . LEU A 1 72 ? 7.730 6.129 4.100 1.00 83.94 72 LEU A CA 1
ATOM 565 C C . LEU A 1 72 ? 8.855 6.173 5.134 1.00 83.94 72 LEU A C 1
ATOM 567 O O . LEU A 1 72 ? 10.005 5.868 4.813 1.00 83.94 72 LEU A O 1
ATOM 571 N N . ASP A 1 73 ? 8.505 6.540 6.360 1.00 87.56 73 ASP A N 1
ATOM 572 C CA . ASP A 1 73 ? 9.419 6.488 7.493 1.00 87.56 73 ASP A CA 1
ATOM 573 C C . ASP A 1 73 ? 9.810 5.043 7.865 1.00 87.56 73 ASP A C 1
ATOM 575 O O . ASP A 1 73 ? 9.177 4.055 7.474 1.00 87.56 73 ASP A O 1
ATOM 579 N N . GLU A 1 74 ? 10.882 4.894 8.647 1.00 84.81 74 GLU A N 1
ATOM 580 C CA . GLU A 1 74 ? 11.361 3.569 9.059 1.00 84.81 74 GLU A CA 1
ATOM 581 C C . GLU A 1 74 ? 10.329 2.790 9.882 1.00 84.81 74 GLU A C 1
ATOM 583 O O . GLU A 1 74 ? 10.312 1.560 9.842 1.00 84.81 74 GLU A O 1
ATOM 588 N N . ALA A 1 75 ? 9.466 3.482 10.631 1.00 85.06 75 ALA A N 1
ATOM 589 C CA . ALA A 1 75 ? 8.447 2.849 11.456 1.00 85.06 75 ALA A CA 1
ATOM 590 C C . ALA A 1 75 ? 7.389 2.151 10.592 1.00 85.06 75 ALA A C 1
ATOM 592 O O . ALA A 1 75 ? 7.098 0.972 10.812 1.00 85.06 75 ALA A O 1
ATOM 593 N N . ASN A 1 76 ? 6.851 2.837 9.581 1.00 83.88 76 ASN A N 1
ATOM 594 C CA . ASN A 1 76 ? 5.893 2.243 8.653 1.00 83.88 76 ASN A CA 1
ATOM 595 C C . ASN A 1 76 ? 6.556 1.198 7.752 1.00 83.88 76 ASN A C 1
ATOM 597 O O . ASN A 1 76 ? 5.955 0.160 7.481 1.00 83.88 76 ASN A O 1
ATOM 601 N N . MET A 1 77 ? 7.821 1.398 7.368 1.00 83.94 77 MET A N 1
ATOM 602 C CA . MET A 1 77 ? 8.584 0.381 6.637 1.00 83.94 77 MET A CA 1
ATOM 603 C C . MET A 1 77 ? 8.803 -0.895 7.458 1.00 83.94 77 MET A C 1
ATOM 605 O O . MET A 1 77 ? 8.623 -1.994 6.935 1.00 83.94 77 MET A O 1
ATOM 609 N N . LYS A 1 78 ? 9.127 -0.781 8.753 1.00 84.94 78 LYS A N 1
ATOM 610 C CA . LYS A 1 78 ? 9.244 -1.943 9.649 1.00 84.94 78 LYS A CA 1
ATOM 611 C C . LYS A 1 78 ? 7.917 -2.662 9.818 1.00 84.94 78 LYS A C 1
ATOM 613 O O . LYS A 1 78 ? 7.905 -3.886 9.781 1.00 84.94 78 LYS A O 1
ATOM 618 N N . LYS A 1 79 ? 6.810 -1.925 9.961 1.00 83.19 79 LYS A N 1
ATOM 619 C CA . LYS A 1 79 ? 5.475 -2.535 9.991 1.00 83.19 79 LYS A CA 1
ATOM 620 C C . LYS A 1 79 ? 5.215 -3.318 8.706 1.00 83.19 79 LYS A C 1
ATOM 622 O O . LYS A 1 79 ? 4.739 -4.440 8.790 1.00 83.19 79 LYS A O 1
ATOM 627 N N . LEU A 1 80 ? 5.529 -2.758 7.531 1.00 82.62 80 LEU A N 1
ATOM 628 C CA . LEU A 1 80 ? 5.323 -3.438 6.242 1.00 82.62 80 LEU A CA 1
ATOM 629 C C . LEU A 1 80 ? 6.149 -4.718 6.119 1.00 82.62 80 LEU A C 1
ATOM 631 O O . LEU A 1 80 ? 5.658 -5.694 5.570 1.00 82.62 80 LEU A O 1
ATOM 635 N N . ALA A 1 81 ? 7.375 -4.720 6.642 1.00 79.38 81 ALA A N 1
ATOM 636 C CA . ALA A 1 81 ? 8.278 -5.868 6.591 1.00 79.38 81 ALA A CA 1
ATOM 637 C C . ALA A 1 81 ? 7.930 -6.999 7.579 1.00 79.38 81 ALA A C 1
ATOM 639 O O . ALA A 1 81 ? 8.563 -8.049 7.542 1.00 79.38 81 ALA A O 1
ATOM 640 N N . GLN A 1 82 ? 6.975 -6.784 8.489 1.00 78.00 82 GLN A N 1
ATOM 641 C CA . GLN A 1 82 ? 6.510 -7.805 9.438 1.00 78.00 82 GLN A CA 1
ATOM 642 C C . GLN A 1 82 ? 5.410 -8.713 8.863 1.00 78.00 82 GLN A C 1
ATOM 644 O O . GLN A 1 82 ? 4.989 -9.644 9.550 1.00 78.00 82 GLN A O 1
ATOM 649 N N . PHE A 1 83 ? 4.954 -8.442 7.636 1.00 64.12 83 PHE A N 1
ATOM 650 C CA . PHE A 1 83 ? 3.991 -9.250 6.884 1.00 64.12 83 PHE A CA 1
ATOM 651 C C . PHE A 1 83 ? 4.696 -10.068 5.804 1.00 64.12 83 PHE A C 1
ATOM 653 O O . PHE A 1 83 ? 4.250 -11.214 5.578 1.00 64.12 83 PHE A O 1
#

Sequence (83 aa):
MICCEAKIGPFFNTVLIVPISSPKKYRVAEKFVKSPLFMEIDQEEIYAAALLQHVKAIDPTVKMKGNIKVRLDEANMKKLAQF

Foldseek 3Di:
DDWDDDCPDPPDLKIKDWDWAQDCCCVPPPCNVVDLQWDFDDDDPDTTITRNVPIDIDRCVVPVPDDDPDDDDPVVVVSSVVD

Radius of gyration: 13.48 Å; chains: 1; bounding box: 38×24×30 Å

pLDDT: mean 82.02, std 10.15, range [52.5, 93.5]

Secondary structure (DSSP, 8-state):
-EEE----TTT---EEEE-EE--THHHH-HHHHS-TTEEEEEETTEEEEEEGGG-EEE-HHHH--S----PPPHHHHHHHTT-